Protein AF-A0A090R3Z8-F1 (afdb_monomer_lite)

Organism: NCBI:txid754436

Sequence (78 aa):
MMPLDVLSHVELPNYATVIIQQVRLPRTLLAIAIGGILAICGTVMQGLFRNPLADPGIIGVSAGASLGAAIASWCSAA

Structure (mmCIF, N/CA/C/O backbone):
data_AF-A0A090R3Z8-F1
#
_entry.id   AF-A0A090R3Z8-F1
#
loop_
_atom_site.group_PDB
_atom_site.id
_atom_site.type_symbol
_atom_site.label_atom_id
_atom_site.label_alt_id
_atom_site.label_comp_id
_atom_site.label_asym_id
_atom_site.label_entity_id
_atom_site.label_seq_id
_atom_site.pdbx_PDB_ins_code
_atom_site.Cartn_x
_atom_site.Cartn_y
_atom_site.Cartn_z
_atom_site.occupancy
_atom_site.B_iso_or_equiv
_atom_site.auth_seq_id
_atom_site.auth_comp_id
_atom_site.auth_asym_id
_atom_site.auth_atom_id
_atom_site.pdbx_PDB_model_num
ATOM 1 N N . MET A 1 1 ? -28.909 5.295 -20.808 1.00 47.59 1 MET A N 1
ATOM 2 C CA . MET A 1 1 ? -27.655 4.528 -20.671 1.00 47.59 1 MET A CA 1
ATOM 3 C C . MET A 1 1 ? -26.652 5.093 -21.656 1.00 47.59 1 MET A C 1
ATOM 5 O O . MET A 1 1 ? -27.047 5.375 -22.780 1.00 47.59 1 MET A O 1
ATOM 9 N N . MET A 1 2 ? -25.421 5.351 -21.222 1.00 52.50 2 MET A N 1
ATOM 10 C CA . MET A 1 2 ? -24.368 5.895 -22.082 1.00 52.50 2 MET A CA 1
ATOM 11 C C . MET A 1 2 ? -23.548 4.708 -22.624 1.00 52.50 2 MET A C 1
ATOM 13 O O . MET A 1 2 ? -23.185 3.839 -21.829 1.00 52.50 2 MET A O 1
ATOM 17 N N . PRO A 1 3 ? -23.354 4.592 -23.947 1.00 60.06 3 PRO A N 1
ATOM 18 C CA . PRO A 1 3 ? -22.7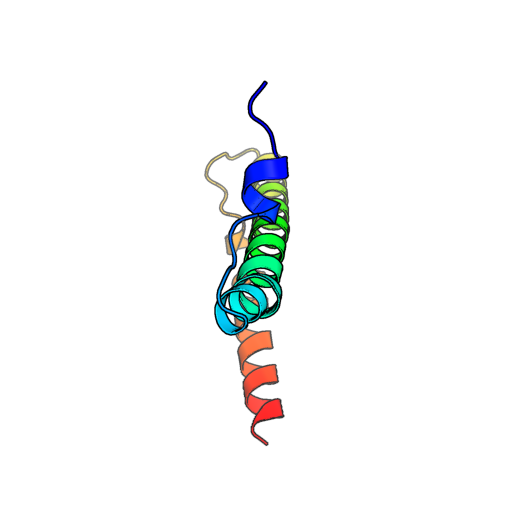95 3.396 -24.573 1.00 60.06 3 PRO A CA 1
ATOM 19 C C . PRO A 1 3 ? -21.288 3.276 -24.318 1.00 60.06 3 PRO A C 1
ATOM 21 O O . PRO A 1 3 ? -20.495 4.068 -24.826 1.00 60.06 3 PRO A O 1
ATOM 24 N N . LEU A 1 4 ? -20.892 2.245 -23.566 1.00 65.75 4 LEU A N 1
ATOM 25 C CA . LEU A 1 4 ? -19.489 1.845 -23.387 1.00 65.75 4 LEU A CA 1
ATOM 26 C C . LEU A 1 4 ? -18.809 1.437 -24.715 1.00 65.75 4 LEU A C 1
ATOM 28 O O . LEU A 1 4 ? -17.583 1.418 -24.778 1.00 65.75 4 LEU A O 1
ATOM 32 N N . ASP A 1 5 ? -19.575 1.206 -25.787 1.00 61.47 5 ASP A N 1
ATOM 33 C CA . ASP A 1 5 ? -19.075 0.955 -27.147 1.00 61.47 5 ASP A CA 1
ATOM 34 C C . ASP A 1 5 ? -18.308 2.136 -27.764 1.00 61.47 5 ASP A C 1
ATOM 36 O O . ASP A 1 5 ? -17.435 1.932 -28.607 1.00 61.47 5 ASP A O 1
ATOM 40 N N . VAL A 1 6 ? -18.556 3.376 -27.325 1.00 61.31 6 VAL A N 1
ATOM 41 C CA . VAL A 1 6 ? -17.917 4.568 -27.919 1.00 61.31 6 VAL A CA 1
ATOM 42 C C . VAL A 1 6 ? -16.410 4.609 -27.656 1.00 61.31 6 VAL A C 1
ATOM 44 O O . VAL A 1 6 ? -15.664 5.088 -28.502 1.00 61.31 6 VAL A O 1
ATOM 47 N N . LEU A 1 7 ? -15.936 4.051 -26.536 1.00 61.78 7 LEU A N 1
ATOM 48 C CA . LEU A 1 7 ? -14.502 3.983 -26.224 1.00 61.78 7 LEU A CA 1
ATOM 49 C C . LEU A 1 7 ? -13.744 2.967 -27.089 1.00 61.78 7 LEU A C 1
ATOM 51 O O . LEU A 1 7 ? -12.524 3.060 -27.190 1.00 61.78 7 LEU A O 1
ATOM 55 N N . SER A 1 8 ? -14.449 2.022 -27.719 1.00 62.81 8 SER A N 1
ATOM 56 C CA . SER A 1 8 ? -13.844 1.000 -28.584 1.00 62.81 8 SER A CA 1
ATOM 57 C C . SER A 1 8 ? -13.621 1.471 -30.027 1.00 62.81 8 SER A C 1
ATOM 59 O O . SER A 1 8 ? -12.780 0.915 -30.726 1.00 62.81 8 SER A O 1
ATOM 61 N N . HIS A 1 9 ? -14.323 2.527 -30.454 1.00 56.94 9 HIS A N 1
ATOM 62 C CA . HIS A 1 9 ? -14.210 3.122 -31.793 1.00 56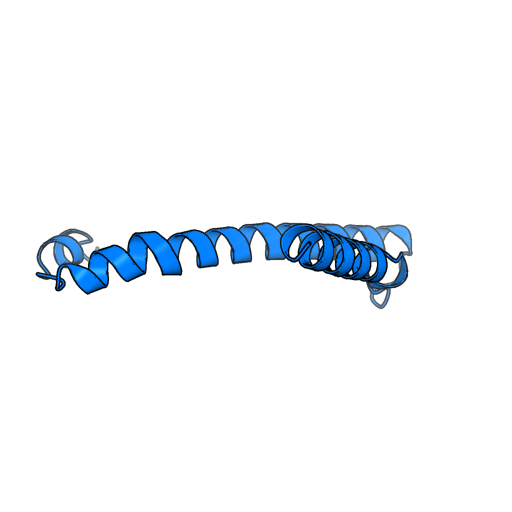.94 9 HIS A CA 1
ATOM 63 C C . HIS A 1 9 ? -13.298 4.352 -31.849 1.00 56.94 9 HIS A C 1
ATOM 65 O O . HIS A 1 9 ? -13.144 4.961 -32.907 1.00 56.94 9 HIS A O 1
ATOM 71 N N . VAL A 1 10 ? -12.693 4.739 -30.724 1.00 62.53 10 VAL A N 1
ATOM 72 C CA . VAL A 1 10 ? -11.642 5.752 -30.742 1.00 62.53 10 VAL A CA 1
ATOM 73 C C . VAL A 1 10 ? -10.360 5.050 -31.190 1.00 62.53 10 VAL A C 1
ATOM 75 O O . VAL A 1 10 ? -9.840 4.191 -30.480 1.00 62.53 10 VAL A O 1
ATOM 78 N N . GLU A 1 11 ? -9.850 5.388 -32.375 1.00 64.00 11 GLU A N 1
ATOM 79 C CA . GLU A 1 11 ? -8.535 4.931 -32.837 1.00 64.00 11 GLU A CA 1
ATOM 80 C C . GLU A 1 11 ? -7.440 5.605 -31.997 1.00 64.00 11 GLU A C 1
ATOM 82 O O . GLU A 1 11 ? -6.893 6.654 -32.338 1.00 64.00 11 GLU A O 1
ATOM 87 N N . LEU A 1 12 ? -7.161 5.031 -30.826 1.00 67.81 12 LEU A N 1
ATOM 88 C CA . LEU A 1 12 ? -6.077 5.474 -29.959 1.00 67.81 12 LEU A CA 1
ATOM 89 C C . LEU A 1 12 ? -4.753 5.132 -30.656 1.00 67.81 12 LEU A C 1
ATOM 91 O O . LEU A 1 12 ? -4.555 3.982 -31.055 1.00 67.81 12 LEU A O 1
ATOM 95 N N . PRO A 1 13 ? -3.812 6.083 -30.763 1.00 69.44 13 PRO A N 1
ATOM 96 C CA . PRO A 1 13 ? -2.486 5.799 -31.288 1.00 69.44 13 PRO A CA 1
ATOM 97 C C . PRO A 1 13 ? -1.861 4.611 -30.545 1.00 69.44 13 PRO A C 1
ATOM 99 O O . PRO A 1 13 ? -1.942 4.549 -29.317 1.00 69.44 13 PRO A O 1
ATOM 102 N N . ASN A 1 14 ? -1.211 3.683 -31.255 1.00 74.38 14 ASN A N 1
ATOM 103 C CA . ASN A 1 14 ? -0.743 2.408 -30.685 1.00 74.38 14 ASN A CA 1
ATOM 104 C C . ASN A 1 14 ? 0.137 2.583 -29.422 1.00 74.38 14 ASN A C 1
ATOM 106 O O . ASN A 1 14 ? 0.091 1.772 -28.499 1.00 74.38 14 ASN A O 1
ATOM 110 N N . TYR A 1 15 ? 0.882 3.693 -29.327 1.00 75.06 15 TYR A N 1
ATOM 111 C CA . TYR A 1 15 ? 1.667 4.053 -28.140 1.00 75.06 15 TYR A CA 1
ATOM 112 C C . TYR A 1 15 ? 0.808 4.407 -26.913 1.00 75.06 15 TYR A C 1
ATOM 114 O O . TYR A 1 15 ? 1.187 4.097 -25.786 1.00 75.06 15 TYR A O 1
ATOM 122 N N . ALA A 1 16 ? -0.355 5.036 -27.103 1.00 75.25 16 ALA A N 1
ATOM 123 C CA . ALA A 1 16 ? -1.244 5.440 -26.018 1.00 75.25 16 ALA A CA 1
ATOM 124 C C . ALA A 1 16 ? -1.867 4.215 -25.335 1.00 75.25 16 ALA A C 1
ATOM 126 O O . ALA A 1 16 ? -1.885 4.150 -24.106 1.00 75.25 16 ALA A O 1
ATOM 127 N N . THR A 1 17 ? -2.279 3.208 -26.114 1.00 76.19 17 THR A N 1
ATOM 128 C CA . THR A 1 17 ? -2.748 1.909 -25.596 1.00 76.19 17 THR A CA 1
ATOM 129 C C . THR A 1 17 ? -1.681 1.226 -24.743 1.00 76.19 17 THR A C 1
ATOM 131 O O . THR A 1 17 ? -1.970 0.808 -23.619 1.00 76.19 17 THR A O 1
ATOM 134 N N . VAL A 1 18 ? -0.431 1.184 -25.220 1.00 79.19 18 VAL A N 1
ATOM 135 C CA . VAL A 1 18 ? 0.690 0.593 -24.471 1.00 79.19 18 VAL A CA 1
ATOM 136 C C . VAL A 1 18 ? 0.928 1.338 -23.157 1.00 79.19 18 VAL A C 1
ATOM 138 O O . VAL A 1 18 ? 1.030 0.703 -22.114 1.00 79.19 18 VAL A O 1
ATOM 141 N N . ILE A 1 19 ? 0.948 2.674 -23.156 1.00 79.81 19 ILE A N 1
ATOM 142 C CA . ILE A 1 19 ? 1.147 3.470 -21.931 1.00 79.81 19 ILE A CA 1
ATOM 143 C C . ILE A 1 19 ? 0.010 3.239 -20.929 1.00 79.81 19 ILE A C 1
ATOM 145 O O . ILE A 1 19 ? 0.245 3.107 -19.725 1.00 79.81 19 ILE A O 1
ATOM 149 N N . ILE A 1 20 ? -1.235 3.183 -21.401 1.00 79.69 20 ILE A N 1
ATOM 150 C CA . ILE A 1 20 ? -2.382 2.966 -20.521 1.00 79.69 20 ILE A CA 1
ATOM 151 C C . ILE A 1 20 ? -2.301 1.573 -19.896 1.00 79.69 20 ILE A C 1
ATOM 153 O O . ILE A 1 20 ? -2.386 1.482 -18.675 1.00 79.69 20 ILE A O 1
ATOM 157 N N . GLN A 1 21 ? -2.073 0.519 -20.685 1.00 80.88 21 GLN A N 1
ATOM 158 C CA . GLN A 1 21 ? -2.061 -0.861 -20.190 1.00 80.88 21 GLN A CA 1
ATOM 159 C C . GLN A 1 21 ? -0.802 -1.231 -19.398 1.00 80.88 21 GLN A C 1
ATOM 161 O O . GLN A 1 21 ? -0.911 -1.934 -18.400 1.00 80.88 21 GLN A O 1
ATOM 166 N N . GLN A 1 22 ? 0.376 -0.762 -19.811 1.00 81.56 22 GLN A N 1
ATOM 167 C CA . GLN A 1 22 ? 1.658 -1.159 -19.214 1.00 81.56 22 GLN A CA 1
ATOM 168 C C . GLN A 1 22 ? 2.124 -0.221 -18.097 1.00 81.56 22 GLN A C 1
ATOM 170 O O . GLN A 1 22 ? 2.930 -0.622 -17.266 1.00 81.56 22 GLN A O 1
ATOM 175 N N . VAL A 1 23 ? 1.638 1.027 -18.050 1.00 83.94 23 VAL A N 1
ATOM 176 C CA . VAL A 1 23 ? 2.123 2.022 -17.075 1.00 83.94 23 VAL A CA 1
ATOM 177 C C . VAL A 1 23 ? 1.012 2.497 -16.147 1.00 83.94 23 VAL A C 1
ATOM 179 O O . VAL A 1 23 ? 1.173 2.459 -14.927 1.00 83.94 23 VAL A O 1
ATOM 182 N N . ARG A 1 24 ? -0.125 2.953 -16.688 1.00 81.38 24 ARG A N 1
ATOM 183 C CA . ARG A 1 24 ? -1.192 3.553 -15.866 1.00 81.38 24 ARG A CA 1
ATOM 184 C C . ARG A 1 24 ? -2.004 2.499 -15.121 1.00 81.38 24 ARG A C 1
ATOM 186 O O . ARG A 1 24 ? -2.118 2.598 -13.905 1.00 81.38 24 ARG A O 1
ATOM 193 N N . LEU A 1 25 ? -2.505 1.486 -15.824 1.00 84.50 25 LEU A N 1
ATOM 194 C CA . LEU A 1 25 ? -3.317 0.403 -15.260 1.00 84.50 25 LEU A CA 1
ATOM 195 C C . LEU A 1 25 ? -2.632 -0.299 -14.071 1.00 84.50 25 LEU A C 1
ATOM 197 O O . LEU A 1 25 ? -3.229 -0.326 -12.990 1.00 84.50 25 LEU A O 1
ATOM 201 N N . PRO A 1 26 ? -1.378 -0.789 -14.188 1.00 86.19 26 PRO A N 1
ATOM 202 C CA . PRO A 1 26 ? -0.712 -1.445 -13.065 1.00 86.19 26 PRO A CA 1
ATOM 203 C C . PRO A 1 26 ? -0.472 -0.484 -11.896 1.00 86.19 26 PRO A C 1
ATOM 205 O O . PRO A 1 26 ? -0.638 -0.871 -10.741 1.00 86.19 26 PRO A O 1
ATOM 208 N N . ARG A 1 27 ? -0.158 0.791 -12.166 1.00 83.19 27 ARG A N 1
ATOM 209 C CA . ARG A 1 27 ? 0.062 1.796 -11.118 1.00 83.19 27 ARG A CA 1
ATOM 210 C C . ARG A 1 27 ? -1.216 2.132 -10.353 1.00 83.19 27 ARG A C 1
ATOM 212 O O . ARG A 1 27 ? -1.163 2.283 -9.136 1.00 83.19 27 ARG A O 1
ATOM 219 N N . THR A 1 28 ? -2.355 2.248 -11.034 1.00 79.12 28 THR A N 1
ATOM 220 C CA . THR A 1 28 ? -3.642 2.535 -10.383 1.00 79.12 28 THR A CA 1
ATOM 221 C C . THR A 1 28 ? -4.107 1.353 -9.536 1.00 79.12 28 THR A C 1
ATOM 223 O O . THR A 1 28 ? -4.538 1.561 -8.405 1.00 79.12 28 THR A O 1
ATOM 226 N N . LEU A 1 29 ? -3.952 0.119 -10.027 1.00 88.38 29 LEU A N 1
ATOM 227 C CA . LEU A 1 29 ? -4.254 -1.089 -9.251 1.00 88.38 29 LEU A CA 1
ATOM 228 C C . LEU A 1 29 ? -3.383 -1.187 -7.997 1.00 88.38 29 LEU A C 1
ATOM 230 O O . LEU A 1 29 ? -3.899 -1.417 -6.904 1.00 88.38 29 LEU A O 1
ATOM 234 N N . LEU A 1 30 ? -2.079 -0.946 -8.143 1.00 86.94 30 LEU A N 1
ATOM 235 C CA . LEU A 1 30 ? -1.150 -0.944 -7.020 1.00 86.94 30 LEU A CA 1
ATOM 236 C C . LEU A 1 30 ? -1.503 0.148 -5.998 1.00 86.94 30 LEU A C 1
ATOM 238 O O . LEU A 1 30 ? -1.518 -0.120 -4.801 1.00 86.94 30 LEU A O 1
ATOM 242 N N . ALA A 1 31 ? -1.848 1.357 -6.453 1.00 77.75 31 ALA A N 1
ATOM 243 C CA . ALA A 1 31 ? -2.253 2.453 -5.575 1.00 77.75 31 ALA A CA 1
ATOM 244 C C . ALA A 1 31 ? -3.533 2.134 -4.782 1.00 77.75 31 ALA A C 1
ATOM 246 O O . ALA A 1 31 ? -3.590 2.420 -3.587 1.00 77.75 31 ALA A O 1
ATOM 247 N N . ILE A 1 32 ? -4.534 1.509 -5.414 1.00 78.94 32 ILE A N 1
ATOM 248 C CA . ILE A 1 32 ? -5.774 1.086 -4.742 1.00 78.94 32 ILE A CA 1
ATOM 249 C C . ILE A 1 32 ? -5.478 0.000 -3.703 1.00 78.94 32 ILE A C 1
ATOM 251 O O . ILE A 1 32 ? -5.941 0.100 -2.567 1.00 78.94 32 ILE A O 1
ATOM 255 N N . ALA A 1 33 ? -4.683 -1.010 -4.063 1.00 87.00 33 ALA A N 1
ATOM 256 C CA . ALA A 1 33 ? -4.334 -2.101 -3.159 1.00 87.00 33 ALA A CA 1
ATOM 257 C C . ALA A 1 33 ? -3.549 -1.598 -1.935 1.00 87.00 33 ALA A C 1
ATOM 259 O O . ALA A 1 33 ? -3.929 -1.875 -0.797 1.00 87.00 33 ALA A O 1
ATOM 260 N N . ILE A 1 34 ? -2.497 -0.804 -2.157 1.00 86.00 34 ILE A N 1
ATOM 261 C CA . ILE A 1 34 ? -1.671 -0.236 -1.083 1.00 86.00 34 ILE A CA 1
ATOM 262 C C . ILE A 1 34 ? -2.492 0.725 -0.214 1.00 86.00 34 ILE A C 1
ATOM 264 O O . ILE A 1 34 ? -2.430 0.643 1.012 1.00 86.00 34 ILE A O 1
ATOM 268 N N . GLY A 1 35 ? -3.298 1.600 -0.825 1.00 75.44 35 GLY A N 1
ATOM 269 C CA . GLY A 1 35 ? -4.180 2.522 -0.105 1.00 75.44 35 GLY A CA 1
ATOM 270 C C . GLY A 1 35 ? -5.199 1.798 0.779 1.00 75.44 35 GLY A C 1
ATOM 271 O O . GLY A 1 35 ? -5.402 2.192 1.926 1.00 75.44 35 GLY A O 1
ATOM 272 N N . GLY A 1 36 ? -5.782 0.699 0.290 1.00 79.31 36 GLY A N 1
ATOM 273 C CA . GLY A 1 36 ? -6.693 -0.145 1.066 1.00 79.31 36 GLY A CA 1
ATOM 274 C C . GLY A 1 36 ? -6.016 -0.791 2.277 1.00 79.31 36 GLY A C 1
ATOM 275 O O . GLY A 1 36 ? -6.555 -0.747 3.381 1.00 79.31 36 GLY A O 1
ATOM 276 N N . ILE A 1 37 ? -4.805 -1.326 2.105 1.00 85.56 37 ILE A N 1
ATOM 277 C CA . ILE A 1 37 ? -4.027 -1.927 3.201 1.00 85.56 37 ILE A CA 1
ATOM 278 C C . ILE A 1 37 ? -3.661 -0.875 4.258 1.00 85.56 37 ILE A C 1
ATOM 280 O O . ILE A 1 37 ? -3.795 -1.134 5.454 1.00 85.56 37 ILE A O 1
ATOM 284 N N . LEU A 1 38 ? -3.251 0.325 3.835 1.00 81.69 38 LEU A N 1
ATOM 285 C CA . LEU A 1 38 ? -2.955 1.445 4.736 1.00 81.69 38 LEU A CA 1
ATOM 286 C C . LEU A 1 38 ? -4.191 1.880 5.531 1.00 81.69 38 LEU A C 1
ATOM 288 O O . LEU A 1 38 ? -4.091 2.083 6.741 1.00 81.69 38 LEU A O 1
ATOM 292 N N . ALA A 1 39 ? -5.354 1.967 4.880 1.00 76.62 39 ALA A N 1
ATOM 293 C CA . ALA A 1 39 ? -6.612 2.292 5.545 1.00 76.62 39 ALA A CA 1
ATOM 294 C C . ALA A 1 39 ? -6.972 1.240 6.607 1.00 76.62 39 ALA A C 1
ATOM 296 O O . ALA A 1 39 ? -7.268 1.596 7.747 1.00 76.62 39 ALA A O 1
ATOM 297 N N . ILE A 1 40 ? -6.865 -0.053 6.278 1.00 82.62 40 ILE A N 1
ATOM 298 C CA . ILE A 1 40 ? -7.113 -1.145 7.231 1.00 82.62 40 ILE A CA 1
ATOM 299 C C . ILE A 1 40 ? -6.142 -1.049 8.413 1.00 82.62 40 ILE A C 1
ATOM 301 O O . ILE A 1 40 ? -6.579 -1.041 9.561 1.00 82.62 40 ILE A O 1
ATOM 305 N N . CYS A 1 41 ? -4.843 -0.901 8.156 1.00 82.62 41 CYS A N 1
ATOM 306 C CA . CYS A 1 41 ? -3.832 -0.806 9.209 1.00 82.62 41 CYS A CA 1
ATOM 307 C C . CYS A 1 41 ? -4.078 0.398 10.140 1.00 82.62 41 CYS A C 1
ATOM 309 O O . CYS A 1 41 ? -4.026 0.256 11.362 1.00 82.62 41 CYS A O 1
ATOM 311 N N . GLY A 1 42 ? -4.441 1.559 9.582 1.00 74.75 42 GLY A N 1
ATOM 312 C CA . GLY A 1 42 ? -4.819 2.750 10.348 1.00 74.75 42 GLY A CA 1
ATOM 313 C C . GLY A 1 42 ? -6.064 2.537 11.209 1.00 74.75 42 GLY A C 1
ATOM 314 O O . GLY A 1 42 ? -6.043 2.854 12.396 1.00 74.75 42 GLY A O 1
ATOM 315 N N . THR A 1 43 ? -7.123 1.932 10.659 1.00 78.94 43 THR A N 1
ATOM 316 C CA . THR A 1 43 ? -8.348 1.636 11.427 1.00 78.94 43 THR A CA 1
ATOM 317 C C . THR A 1 43 ? -8.101 0.636 12.557 1.00 78.94 43 THR A C 1
ATOM 319 O O . THR A 1 43 ? -8.609 0.824 13.662 1.00 78.94 43 THR A O 1
ATOM 322 N N . VAL A 1 44 ? -7.272 -0.388 12.323 1.00 83.44 44 VAL A N 1
ATOM 323 C CA . VAL A 1 44 ? -6.882 -1.367 13.346 1.00 83.44 44 VAL A CA 1
ATOM 324 C C . VAL A 1 44 ? -6.055 -0.703 14.445 1.00 83.44 44 VAL A C 1
ATOM 326 O O . VAL A 1 44 ? -6.325 -0.943 15.617 1.00 83.44 44 VAL A O 1
ATOM 329 N N . MET A 1 45 ? -5.098 0.165 14.104 1.00 80.88 45 MET A N 1
ATOM 330 C CA . MET A 1 45 ? -4.282 0.884 15.092 1.00 80.88 45 MET A CA 1
ATOM 331 C C . MET A 1 45 ? -5.114 1.860 15.928 1.00 80.88 45 MET A C 1
ATOM 333 O O . MET A 1 45 ? -5.012 1.860 17.156 1.00 80.88 45 MET A O 1
ATOM 337 N N . GLN A 1 46 ? -6.005 2.624 15.293 1.00 81.81 46 GLN A N 1
ATOM 338 C CA . GLN A 1 46 ? -6.947 3.497 16.000 1.00 81.81 46 GLN A CA 1
ATOM 339 C C . GLN A 1 46 ? -7.880 2.695 16.925 1.00 81.81 46 GLN A C 1
ATOM 341 O O . GLN A 1 46 ? -8.138 3.122 18.052 1.00 81.81 46 GLN A O 1
ATOM 346 N N . GLY A 1 47 ? -8.336 1.511 16.495 1.00 81.56 47 GLY A N 1
ATOM 347 C CA . GLY A 1 47 ? -9.161 0.600 17.295 1.00 81.56 47 GLY A CA 1
ATOM 348 C C . GLY A 1 47 ? -8.414 -0.053 18.463 1.00 81.56 47 GLY A C 1
ATOM 349 O O . GLY A 1 47 ? -8.954 -0.133 19.566 1.00 81.56 47 GLY A O 1
ATOM 350 N N . LEU A 1 48 ? -7.162 -0.465 18.252 1.00 82.62 48 LEU A N 1
ATOM 351 C CA . LEU A 1 48 ? -6.310 -1.099 19.261 1.00 82.62 48 LEU A CA 1
ATOM 352 C C . LEU A 1 48 ? -5.962 -0.129 20.395 1.00 82.62 48 LEU A C 1
ATOM 354 O O . LEU A 1 48 ? -6.105 -0.470 21.567 1.00 82.62 48 LEU A O 1
ATOM 358 N N . PHE A 1 49 ? -5.552 1.095 20.051 1.00 80.31 49 PHE A N 1
ATOM 359 C CA . PHE A 1 49 ? -5.221 2.128 21.035 1.00 80.31 49 PHE A CA 1
ATOM 360 C C . PHE 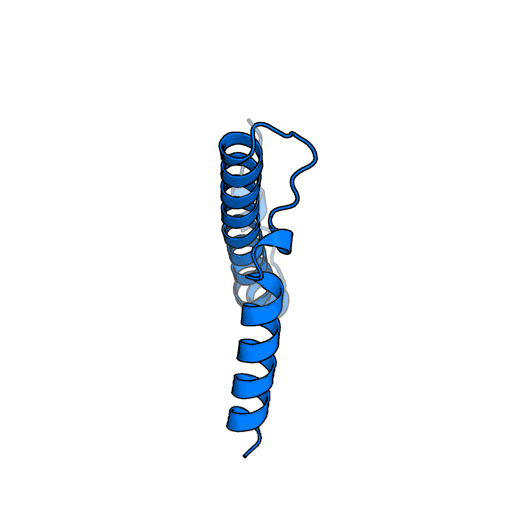A 1 49 ? -6.444 2.881 21.560 1.00 80.31 49 PHE A C 1
ATOM 362 O O . PHE A 1 49 ? -6.303 3.688 22.479 1.00 80.31 49 PHE A O 1
ATOM 369 N N . ARG A 1 50 ? -7.638 2.635 20.992 1.00 81.62 50 ARG A N 1
ATOM 370 C CA . ARG A 1 50 ? -8.873 3.390 21.276 1.00 81.62 50 ARG A CA 1
ATOM 371 C C . ARG A 1 50 ? -8.640 4.905 21.210 1.00 81.62 50 ARG A C 1
ATOM 373 O O . ARG A 1 50 ? -9.240 5.671 21.959 1.00 81.62 50 ARG A O 1
ATOM 380 N N . ASN A 1 51 ? -7.731 5.323 20.333 1.00 76.94 51 ASN A N 1
ATOM 381 C CA . ASN A 1 51 ? -7.297 6.700 20.191 1.00 76.94 51 ASN A CA 1
ATOM 382 C C . ASN A 1 51 ? -7.341 7.070 18.701 1.00 76.94 51 ASN A C 1
ATOM 384 O O . ASN A 1 51 ? -6.522 6.563 17.931 1.00 76.94 51 ASN A O 1
ATOM 388 N N . PRO A 1 52 ? -8.266 7.952 18.282 1.00 65.88 52 PRO A N 1
ATOM 389 C CA . PRO A 1 52 ? -8.415 8.345 16.880 1.00 65.88 52 PRO A CA 1
ATOM 390 C C . PRO A 1 52 ? -7.217 9.140 16.326 1.00 65.88 52 PRO A C 1
ATOM 392 O O . PRO A 1 52 ? -7.145 9.353 15.122 1.00 65.88 52 PRO A O 1
ATOM 395 N N . LEU A 1 53 ? -6.267 9.555 17.174 1.00 71.69 53 LEU A N 1
ATOM 396 C CA . LEU A 1 53 ? -5.012 10.214 16.783 1.00 71.69 53 LEU A CA 1
ATOM 397 C C . LEU A 1 53 ? -3.828 9.238 16.656 1.00 71.69 53 LEU A C 1
ATOM 399 O O . LEU A 1 53 ? -2.713 9.672 16.371 1.00 71.69 53 LEU A O 1
ATOM 403 N N . ALA A 1 54 ? -4.031 7.940 16.905 1.00 66.94 54 ALA A N 1
ATOM 404 C CA . ALA A 1 54 ? -2.967 6.949 16.789 1.00 66.94 54 ALA A CA 1
ATOM 405 C C . ALA A 1 54 ? -2.588 6.746 15.312 1.00 66.94 54 ALA A C 1
ATOM 407 O O . ALA A 1 54 ? -3.341 6.153 14.537 1.00 66.94 54 ALA A O 1
ATOM 408 N N . ASP A 1 55 ? -1.413 7.251 14.932 1.00 69.44 55 ASP A N 1
ATOM 409 C CA . ASP A 1 55 ? -0.865 7.099 13.587 1.00 69.44 55 ASP A CA 1
ATOM 410 C C . ASP A 1 55 ? -0.225 5.704 13.407 1.00 69.44 55 ASP A C 1
ATOM 412 O O . ASP A 1 55 ? 0.619 5.298 14.216 1.00 69.44 55 ASP A O 1
ATOM 416 N N . PRO A 1 56 ? -0.582 4.951 12.348 1.00 60.09 56 PRO A N 1
ATOM 417 C CA . PRO A 1 56 ? -0.017 3.629 12.079 1.00 60.09 56 PRO A CA 1
ATOM 418 C C . PRO A 1 56 ? 1.491 3.642 11.771 1.00 60.09 56 PRO A C 1
ATOM 420 O O . PRO A 1 56 ? 2.108 2.581 11.740 1.00 60.09 56 PRO A O 1
ATOM 423 N N . GLY A 1 57 ? 2.126 4.799 11.569 1.00 62.44 57 GLY A N 1
ATOM 424 C CA . GLY A 1 57 ? 3.578 4.924 11.440 1.00 62.44 57 GLY A CA 1
ATOM 425 C C . GLY A 1 57 ? 4.345 4.705 12.750 1.00 62.44 57 GLY A C 1
ATOM 426 O O . GLY A 1 57 ? 5.534 4.387 12.707 1.00 62.44 57 GLY A O 1
ATOM 427 N N . ILE A 1 58 ? 3.684 4.801 13.911 1.00 58.62 58 ILE A N 1
ATOM 428 C CA . ILE A 1 58 ? 4.324 4.734 15.240 1.00 58.62 58 ILE A CA 1
ATOM 429 C C . ILE A 1 58 ? 4.869 3.333 15.579 1.00 58.62 58 ILE A C 1
ATOM 431 O O . ILE A 1 58 ? 5.843 3.205 16.313 1.00 58.62 58 ILE A O 1
ATOM 435 N N . ILE A 1 59 ? 4.312 2.273 14.991 1.00 65.44 59 ILE A N 1
ATOM 436 C CA . ILE A 1 59 ? 4.741 0.869 15.179 1.00 65.44 59 ILE A CA 1
ATOM 437 C C . ILE A 1 59 ? 6.018 0.484 14.403 1.00 65.44 59 ILE A C 1
ATOM 439 O O . ILE A 1 59 ? 6.430 -0.672 14.435 1.00 65.44 59 ILE A O 1
ATOM 443 N N . GLY A 1 60 ? 6.659 1.422 13.695 1.00 63.41 60 GLY A N 1
ATOM 444 C CA . GLY A 1 60 ? 7.960 1.192 13.051 1.00 63.41 60 GLY A CA 1
ATOM 445 C C . GLY A 1 60 ? 7.913 0.485 11.689 1.00 63.41 60 GLY A C 1
ATOM 446 O O . GLY A 1 60 ? 8.960 0.255 11.088 1.00 63.41 60 GLY A O 1
ATOM 447 N N . VAL A 1 61 ? 6.723 0.198 11.147 1.00 70.12 61 VAL A N 1
ATOM 448 C CA . VAL A 1 61 ? 6.552 -0.428 9.818 1.00 70.12 61 VAL A CA 1
ATOM 449 C C . VAL A 1 61 ? 7.143 0.437 8.696 1.00 70.12 61 VAL A C 1
ATOM 451 O O . VAL A 1 61 ? 7.826 -0.088 7.819 1.00 70.12 61 VAL A O 1
ATOM 454 N N . SER A 1 62 ? 6.969 1.763 8.750 1.00 74.81 62 SER A N 1
ATOM 455 C CA . SER A 1 62 ? 7.554 2.685 7.761 1.00 74.81 62 SER A CA 1
ATOM 456 C C . SER A 1 62 ? 9.083 2.722 7.815 1.00 74.81 62 SER A C 1
ATOM 458 O O . SER A 1 62 ? 9.727 2.792 6.771 1.00 74.81 62 SER A O 1
ATOM 460 N N . ALA A 1 63 ? 9.667 2.631 9.015 1.00 70.25 63 ALA A N 1
ATOM 461 C CA . ALA A 1 63 ? 11.118 2.569 9.197 1.00 70.25 63 ALA A CA 1
ATOM 462 C C . ALA A 1 63 ? 11.699 1.222 8.721 1.00 70.25 63 ALA A C 1
ATOM 464 O O . ALA A 1 63 ? 12.766 1.189 8.115 1.00 70.25 63 ALA A O 1
ATOM 465 N N . GLY A 1 64 ? 10.982 0.112 8.930 1.00 67.19 64 GLY A N 1
ATOM 466 C CA . GLY A 1 64 ? 11.360 -1.198 8.389 1.00 67.19 64 GLY A CA 1
ATOM 467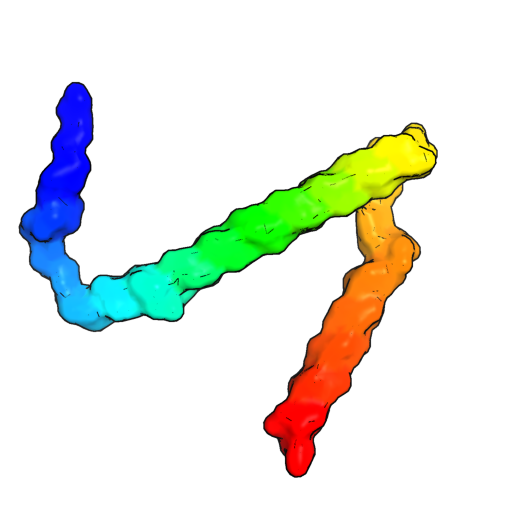 C C . GLY A 1 64 ? 11.273 -1.260 6.859 1.00 67.19 64 GLY A C 1
ATOM 468 O O . GLY A 1 64 ? 12.171 -1.793 6.209 1.00 67.19 64 GLY A O 1
ATOM 469 N N . ALA A 1 65 ? 10.233 -0.666 6.268 1.00 73.62 65 ALA A N 1
ATOM 470 C CA . ALA A 1 65 ? 10.065 -0.600 4.818 1.00 73.62 65 ALA A CA 1
ATOM 471 C C . ALA A 1 65 ? 11.148 0.255 4.136 1.00 73.62 65 ALA A C 1
ATOM 473 O O . ALA A 1 65 ? 11.681 -0.152 3.103 1.00 73.62 65 ALA A O 1
ATOM 474 N N . SER A 1 66 ? 11.513 1.407 4.713 1.00 74.62 66 SER A N 1
ATOM 475 C CA . SER A 1 66 ? 12.581 2.259 4.172 1.00 74.62 66 SER A CA 1
ATOM 476 C C . SER A 1 66 ? 13.958 1.599 4.273 1.00 74.62 66 SER A C 1
ATOM 478 O O . SER A 1 66 ? 14.730 1.662 3.317 1.00 74.62 66 SER A O 1
ATOM 480 N N . LEU A 1 67 ? 14.243 0.897 5.375 1.00 74.62 67 LEU A N 1
ATOM 481 C CA . LEU A 1 67 ? 15.467 0.109 5.527 1.00 74.62 67 LEU A CA 1
ATOM 482 C C . LEU A 1 67 ? 15.535 -1.029 4.494 1.00 74.62 67 LEU A C 1
ATOM 484 O O . LEU A 1 67 ? 16.556 -1.204 3.834 1.00 74.62 67 LEU A O 1
ATOM 488 N N . GLY A 1 68 ? 14.436 -1.767 4.304 1.00 74.06 68 GLY A N 1
ATOM 489 C CA . GLY A 1 68 ? 14.344 -2.829 3.299 1.00 74.06 68 GLY A CA 1
ATOM 490 C C . GLY A 1 68 ? 14.536 -2.312 1.871 1.00 74.06 68 GLY A C 1
ATOM 491 O O . GLY A 1 68 ? 15.284 -2.908 1.098 1.00 74.06 68 GLY A O 1
ATOM 492 N N . ALA A 1 69 ? 13.931 -1.168 1.537 1.00 79.56 69 ALA A N 1
ATOM 493 C CA . ALA A 1 69 ? 14.128 -0.511 0.248 1.00 79.56 69 ALA A CA 1
ATOM 494 C C . ALA A 1 69 ? 15.590 -0.085 0.037 1.00 79.56 69 ALA A C 1
ATOM 496 O O . ALA A 1 69 ? 16.136 -0.316 -1.040 1.00 79.56 69 ALA A O 1
ATOM 497 N N . ALA A 1 70 ? 16.244 0.471 1.062 1.00 79.25 70 ALA A N 1
ATOM 498 C CA . ALA A 1 70 ? 17.654 0.848 1.003 1.00 79.25 70 ALA A CA 1
ATOM 499 C C . ALA A 1 70 ? 18.552 -0.371 0.739 1.00 79.25 70 ALA A C 1
ATOM 501 O O . ALA A 1 70 ? 19.353 -0.348 -0.193 1.00 79.25 70 ALA A O 1
ATOM 502 N N . ILE A 1 71 ? 18.361 -1.464 1.483 1.00 80.88 71 ILE A N 1
ATOM 503 C CA . ILE A 1 71 ? 19.137 -2.702 1.319 1.00 80.88 71 ILE A CA 1
ATOM 504 C C . ILE A 1 71 ? 18.911 -3.319 -0.066 1.00 80.88 71 ILE A C 1
ATOM 506 O O . ILE A 1 71 ? 19.874 -3.689 -0.731 1.00 80.88 71 ILE A O 1
ATOM 510 N N . ALA A 1 72 ? 17.663 -3.399 -0.531 1.00 79.62 72 ALA A N 1
ATOM 511 C CA . ALA A 1 72 ? 17.345 -3.944 -1.848 1.00 79.62 72 ALA A CA 1
ATOM 512 C C . ALA A 1 72 ? 17.924 -3.082 -2.980 1.00 79.62 72 ALA A C 1
ATOM 514 O O . ALA A 1 72 ? 18.507 -3.616 -3.922 1.00 79.62 72 ALA A O 1
ATOM 515 N N . SER A 1 73 ? 17.819 -1.753 -2.867 1.00 71.25 73 SER A N 1
ATOM 516 C CA . SER A 1 73 ? 18.412 -0.822 -3.835 1.00 71.25 73 SER A CA 1
ATOM 517 C C . SER A 1 73 ? 19.937 -0.912 -3.867 1.00 71.25 73 SER A C 1
ATOM 519 O O . SER A 1 73 ? 20.533 -0.803 -4.933 1.00 71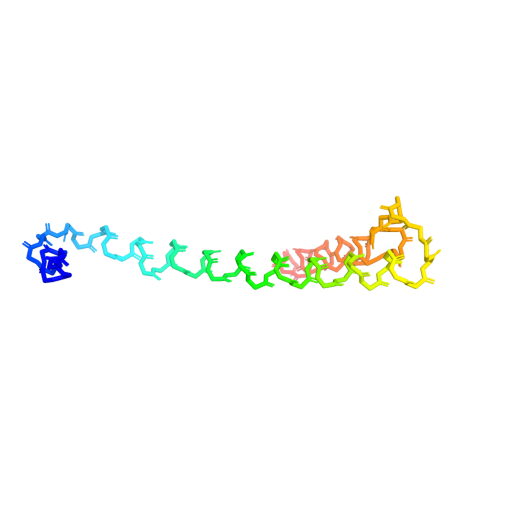.25 73 SER A O 1
ATOM 521 N N . TRP A 1 74 ? 20.561 -1.174 -2.718 1.00 80.06 74 TRP A N 1
ATOM 522 C CA . TRP A 1 74 ? 22.003 -1.334 -2.609 1.00 80.06 74 TRP A CA 1
ATOM 523 C C . TRP A 1 74 ? 22.471 -2.682 -3.171 1.00 80.06 74 TRP A C 1
ATOM 525 O O . TRP A 1 74 ? 23.405 -2.717 -3.961 1.00 80.06 74 TRP A O 1
ATOM 535 N N . CYS A 1 75 ? 21.773 -3.777 -2.855 1.00 77.81 75 CYS A N 1
ATOM 536 C CA . CYS A 1 75 ? 22.065 -5.114 -3.384 1.00 77.81 75 CYS A CA 1
ATOM 537 C C . CYS A 1 75 ? 21.805 -5.229 -4.893 1.00 77.81 75 CYS A C 1
ATOM 539 O O . CYS A 1 75 ? 22.450 -6.024 -5.559 1.00 77.81 75 CYS A O 1
ATOM 541 N N . SER A 1 76 ? 20.866 -4.455 -5.444 1.00 71.12 76 SER A N 1
ATOM 542 C CA . SER A 1 76 ? 20.659 -4.375 -6.896 1.00 71.12 76 SER A CA 1
ATOM 543 C C . SER A 1 76 ? 21.754 -3.576 -7.615 1.00 71.12 76 SER A C 1
ATOM 545 O O . SER A 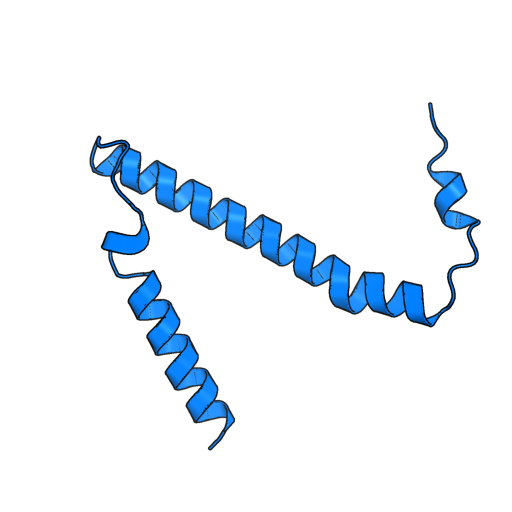1 76 ? 21.819 -3.633 -8.842 1.00 71.12 76 SER A O 1
ATOM 547 N N . ALA A 1 77 ? 22.546 -2.786 -6.887 1.00 54.41 77 ALA A N 1
ATOM 548 C CA . ALA A 1 77 ? 23.609 -1.941 -7.427 1.00 54.41 77 ALA A CA 1
ATOM 549 C C . ALA A 1 77 ? 25.022 -2.524 -7.214 1.00 54.41 77 ALA A C 1
ATOM 551 O O . ALA A 1 77 ? 25.989 -1.914 -7.672 1.00 54.41 77 ALA A O 1
ATOM 552 N N . ALA A 1 78 ? 25.133 -3.664 -6.525 1.00 50.06 78 ALA A N 1
ATOM 553 C CA . ALA A 1 78 ? 26.365 -4.413 -6.268 1.00 50.06 78 ALA A CA 1
ATOM 554 C C . ALA A 1 78 ? 26.423 -5.675 -7.140 1.00 50.06 78 ALA A C 1
ATOM 556 O O . ALA A 1 78 ? 27.548 -6.040 -7.548 1.00 50.06 78 ALA A O 1
#

Foldseek 3Di:
DDDPCVVVPPPDPPVVVCCCVVPVVVVVVVCVVVVVVLVVLLVVQCVVVVHNPRHSCVVCPVVVVVVVVVVVVVVVVD

Secondary structure (DSSP, 8-state):
---GGGGGSS---HHHHHHIIIIIHHHHHHHHHHHHHHHHHHHHHHHHHT-TT--GGGGSHHHHHHHHHHHHHHHT--

Radius of gyration: 20.14 Å; chains: 1; bounding box: 54×15×54 Å

pLDDT: mean 73.76, std 9.48, range [47.59, 88.38]

InterPro domains:
  IPR000522 ABC transporter, permease protein, BtuC-like [PF01032] (13-73)
  IPR000522 ABC transporter, permease protein, BtuC-like [PTHR30472] (14-73)
  IPR037294 ABC transporter, BtuC-like [G3DSA:1.10.3470.10] (2-78)
  IPR037294 ABC transporter, BtuC-like [SSF81345] (13-73)